Protein AF-A0A1S1JV08-F1 (afdb_monomer_lite)

Sequence (90 aa):
MGSVSSLPARAAGIRLADATRTFLGTIAAVNTRRAYASALDRMVRDFGADGDVGLLNPDRVSGWFDYVWGDKAPKTYNLRLTAVSAACAY

Foldseek 3Di:
DDDDDQQDPVQFQPFLQNLLVVLLVPDPDPVLSVLLCVLSVVVCVVCHRRDRPSPDDPVNVVVVLCVVDVPPDPVSSVSSVCSVVSSSVD

Radius of gyration: 12.81 Å; chains: 1; bounding box: 33×29×28 Å

Secondary structure (DSSP, 8-state):
----PPPPGGGTT-BHHHHHHHHHHH---HHHHHHHHHHHHHHHHHH-TT-BGGG--HHHHHHHHHHHHTTS-HHHHHHHHHHHHHHHT-

Structure (mmCIF, N/CA/C/O backbone):
data_AF-A0A1S1JV08-F1
#
_entry.id   AF-A0A1S1JV08-F1
#
loop_
_atom_site.group_PDB
_atom_site.id
_atom_site.type_symbol
_atom_site.label_atom_id
_atom_site.label_alt_id
_atom_site.label_comp_id
_atom_site.label_asym_id
_atom_site.label_entity_id
_atom_site.label_seq_id
_atom_site.pdbx_PDB_ins_code
_atom_site.Cartn_x
_atom_site.Cartn_y
_atom_site.Cartn_z
_atom_site.occupancy
_atom_site.B_iso_or_equiv
_atom_site.auth_seq_id
_atom_site.auth_comp_id
_atom_site.auth_asym_id
_atom_site.auth_atom_id
_atom_site.pdbx_PDB_model_num
ATOM 1 N N . MET A 1 1 ? 11.375 21.252 3.821 1.00 35.88 1 MET A N 1
ATOM 2 C CA . MET A 1 1 ? 10.745 20.400 4.851 1.00 35.88 1 MET A CA 1
ATOM 3 C C . MET A 1 1 ? 9.296 20.191 4.446 1.00 35.88 1 MET A C 1
ATOM 5 O O . MET A 1 1 ? 8.513 21.121 4.569 1.00 35.88 1 MET A O 1
ATOM 9 N N . GLY A 1 2 ? 8.986 19.055 3.818 1.00 39.59 2 GLY A N 1
ATOM 10 C CA . GLY A 1 2 ? 7.647 18.762 3.296 1.00 39.59 2 GLY A CA 1
ATOM 11 C C . GLY A 1 2 ? 6.778 18.148 4.385 1.00 39.59 2 GLY A C 1
ATOM 12 O O . GLY A 1 2 ? 7.175 17.159 4.990 1.00 39.59 2 GLY A O 1
ATOM 13 N N . SER A 1 3 ? 5.637 18.772 4.665 1.00 47.44 3 SER A N 1
ATOM 14 C CA . SER A 1 3 ? 4.678 18.317 5.669 1.00 47.44 3 SER A CA 1
ATOM 15 C C . SER A 1 3 ? 3.779 17.237 5.064 1.00 47.44 3 SER A C 1
ATOM 17 O O . SER A 1 3 ? 3.241 17.431 3.974 1.00 47.44 3 SER A O 1
ATOM 19 N N . VAL A 1 4 ? 3.636 16.102 5.749 1.00 42.94 4 VAL A N 1
ATOM 20 C CA . VAL A 1 4 ? 2.718 15.031 5.346 1.00 42.94 4 VAL A CA 1
ATOM 21 C C . VAL A 1 4 ? 1.330 15.409 5.849 1.00 42.94 4 VAL A C 1
ATOM 23 O O . VAL A 1 4 ? 1.055 15.360 7.045 1.00 42.94 4 VAL A O 1
ATOM 26 N N . SER A 1 5 ? 0.466 15.857 4.940 1.00 45.72 5 SER A N 1
ATOM 27 C CA . SER A 1 5 ? -0.937 16.121 5.253 1.00 45.72 5 SER A CA 1
ATOM 28 C C . SER A 1 5 ? -1.626 14.814 5.645 1.00 45.72 5 SER A C 1
ATOM 30 O O . SER A 1 5 ? -1.484 13.803 4.959 1.00 45.72 5 SER A O 1
ATOM 32 N N . SER A 1 6 ? -2.354 14.837 6.762 1.00 52.25 6 SER A N 1
ATOM 33 C CA . SER A 1 6 ? -3.171 13.717 7.231 1.00 52.25 6 SER A CA 1
ATOM 34 C C . SER A 1 6 ? -4.081 13.195 6.118 1.00 52.25 6 SER A C 1
ATOM 36 O O . SER A 1 6 ? -4.686 13.995 5.398 1.00 52.25 6 SER A O 1
ATOM 38 N N . LEU A 1 7 ? -4.211 11.869 6.019 1.00 49.62 7 LEU A N 1
ATOM 39 C CA . LEU A 1 7 ? -5.129 11.212 5.089 1.00 49.62 7 LEU A CA 1
ATOM 40 C C . LEU A 1 7 ? -6.554 11.790 5.232 1.00 49.62 7 LEU A C 1
ATOM 42 O O . LEU A 1 7 ? -7.001 12.061 6.350 1.00 49.62 7 LEU A O 1
ATOM 46 N N . PRO A 1 8 ? -7.276 12.021 4.121 1.00 47.12 8 PRO A N 1
ATOM 47 C CA . PRO A 1 8 ? -8.589 12.649 4.155 1.00 47.12 8 PRO A CA 1
ATOM 48 C C . PRO A 1 8 ? -9.588 11.774 4.920 1.00 47.12 8 PRO A C 1
ATOM 50 O O . PRO A 1 8 ? -9.642 10.560 4.731 1.00 47.12 8 PRO A O 1
ATOM 53 N N . ALA A 1 9 ? -10.461 12.408 5.710 1.00 49.19 9 ALA A N 1
ATOM 54 C CA . ALA A 1 9 ? -11.524 11.775 6.505 1.00 49.19 9 ALA A CA 1
ATOM 55 C C . ALA A 1 9 ? -12.472 10.833 5.720 1.00 49.19 9 ALA A C 1
ATOM 57 O O . ALA A 1 9 ? -13.266 10.122 6.325 1.00 49.19 9 ALA A O 1
ATOM 58 N N . ARG A 1 10 ? -12.383 10.788 4.381 1.00 48.47 10 ARG A N 1
ATOM 59 C CA . ARG A 1 10 ? -13.076 9.813 3.522 1.00 48.47 10 ARG A CA 1
ATOM 60 C C . ARG A 1 10 ? -12.574 8.370 3.674 1.00 48.47 10 ARG A C 1
ATOM 62 O O . ARG A 1 10 ? -13.292 7.470 3.259 1.00 48.47 10 ARG A O 1
ATOM 69 N N . ALA A 1 11 ? -11.386 8.150 4.241 1.00 54.31 11 ALA A N 1
ATOM 70 C CA . ALA A 1 11 ? -10.817 6.814 4.439 1.00 54.31 11 ALA A CA 1
ATOM 71 C C . ALA A 1 11 ? -11.116 6.198 5.819 1.00 54.31 11 ALA A C 1
ATOM 73 O O . ALA A 1 11 ? -10.819 5.022 6.023 1.00 54.31 11 ALA A O 1
ATOM 74 N N . ALA A 1 12 ? -11.699 6.965 6.750 1.00 56.94 12 ALA A N 1
ATOM 75 C CA . ALA A 1 12 ? -12.055 6.464 8.076 1.00 56.94 12 ALA A CA 1
ATOM 76 C C . ALA A 1 12 ? -13.110 5.350 7.953 1.00 56.94 12 ALA A C 1
ATOM 78 O O . ALA A 1 12 ? -14.168 5.543 7.352 1.00 56.94 12 ALA A O 1
ATOM 79 N N . GLY A 1 13 ? -12.806 4.177 8.505 1.00 65.44 13 GLY A N 1
ATOM 80 C CA . GLY A 1 13 ? -13.635 2.974 8.435 1.00 65.44 13 GLY A CA 1
ATOM 81 C C . GLY A 1 13 ? -13.345 2.040 7.253 1.00 65.44 13 GLY A C 1
ATOM 82 O O . GLY A 1 13 ? -13.989 0.993 7.156 1.00 65.44 13 GLY A O 1
ATOM 83 N N . ILE A 1 14 ? -12.385 2.360 6.373 1.00 81.19 14 ILE A N 1
ATOM 84 C CA . ILE A 1 14 ? -11.946 1.432 5.319 1.00 81.19 14 ILE A CA 1
ATOM 85 C C . ILE A 1 14 ? -10.868 0.508 5.883 1.00 81.19 14 ILE A C 1
ATOM 87 O O . ILE A 1 14 ? -9.824 0.958 6.356 1.00 81.19 14 ILE A O 1
ATOM 91 N N . ARG A 1 15 ? -11.107 -0.803 5.783 1.00 87.44 15 ARG A N 1
ATOM 92 C CA . ARG A 1 15 ? -10.127 -1.824 6.159 1.00 87.44 15 ARG A CA 1
ATOM 93 C C . ARG A 1 15 ? -8.934 -1.784 5.210 1.00 87.44 15 ARG A C 1
ATOM 95 O O . ARG A 1 15 ? -9.097 -1.745 3.989 1.00 87.44 15 ARG A O 1
ATOM 102 N N . LEU A 1 16 ? -7.729 -1.872 5.761 1.00 86.62 16 LEU A N 1
ATOM 103 C CA . LEU A 1 16 ? -6.472 -1.855 5.013 1.00 86.62 16 LEU A CA 1
ATOM 104 C C . LEU A 1 16 ? -6.422 -2.923 3.910 1.00 86.62 16 LEU A C 1
ATOM 106 O O . LEU A 1 16 ? -5.918 -2.661 2.813 1.00 86.62 16 LEU A O 1
ATOM 110 N N . ALA A 1 17 ? -6.977 -4.109 4.168 1.00 89.38 17 ALA A N 1
ATOM 111 C CA . ALA A 1 17 ? -7.075 -5.164 3.161 1.00 89.38 17 ALA A CA 1
ATOM 112 C C . ALA A 1 17 ? -7.978 -4.771 1.976 1.00 89.38 17 ALA A C 1
ATOM 114 O O . ALA A 1 17 ? -7.614 -5.008 0.821 1.00 89.38 17 ALA A O 1
ATOM 115 N N . ASP A 1 18 ? -9.117 -4.129 2.242 1.00 90.56 18 ASP A N 1
ATOM 116 C CA . ASP A 1 18 ? -10.063 -3.702 1.207 1.00 90.56 18 ASP A CA 1
ATOM 117 C C . ASP A 1 18 ? -9.503 -2.542 0.378 1.00 90.56 18 ASP A C 1
ATOM 119 O O . ASP A 1 18 ? -9.601 -2.558 -0.854 1.00 90.56 18 ASP A O 1
ATOM 123 N N . ALA A 1 19 ? -8.840 -1.578 1.024 1.00 89.31 19 ALA A N 1
ATOM 124 C CA . ALA A 1 19 ? -8.144 -0.492 0.335 1.00 89.31 19 ALA A CA 1
ATOM 125 C C . ALA A 1 19 ? -7.034 -1.028 -0.581 1.00 89.31 19 ALA A C 1
ATOM 127 O O . ALA A 1 19 ? -6.979 -0.690 -1.764 1.00 89.31 19 ALA A O 1
ATOM 128 N N . THR A 1 20 ? -6.206 -1.945 -0.067 1.00 91.50 20 THR A N 1
ATOM 129 C CA . THR A 1 20 ? -5.141 -2.607 -0.836 1.00 91.50 20 THR A CA 1
ATOM 130 C C . THR A 1 20 ? -5.702 -3.343 -2.052 1.00 91.50 20 THR A C 1
ATOM 132 O O . THR A 1 20 ? -5.202 -3.189 -3.169 1.00 91.50 20 THR A O 1
ATOM 135 N N . ARG A 1 21 ? -6.768 -4.129 -1.858 1.00 92.88 21 ARG A N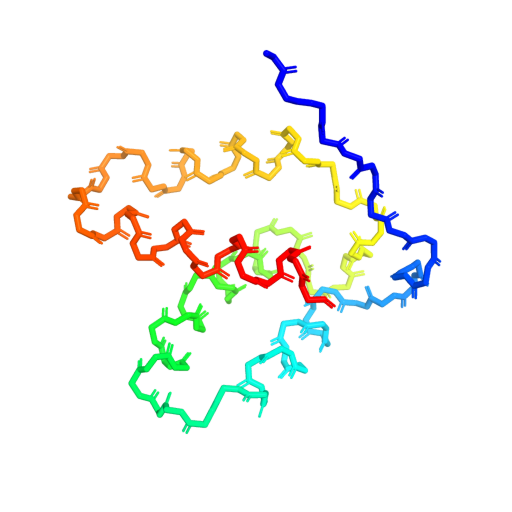 1
ATOM 136 C CA . ARG A 1 21 ? -7.422 -4.880 -2.935 1.00 92.88 21 ARG A CA 1
ATOM 137 C C . ARG A 1 21 ? -8.006 -3.953 -3.999 1.00 92.88 21 ARG A C 1
ATOM 139 O O . ARG A 1 21 ? -7.847 -4.227 -5.189 1.00 92.88 21 ARG A O 1
ATOM 146 N N . THR A 1 22 ? -8.657 -2.872 -3.577 1.00 93.88 22 THR A N 1
ATOM 147 C CA . THR A 1 22 ? -9.257 -1.874 -4.472 1.00 93.88 22 THR A CA 1
ATOM 148 C C . THR A 1 22 ? -8.185 -1.196 -5.318 1.00 93.88 22 THR A C 1
ATOM 150 O O . THR A 1 22 ? -8.278 -1.211 -6.545 1.00 93.88 22 THR A O 1
ATOM 153 N N . PHE A 1 23 ? -7.113 -0.713 -4.686 1.00 91.62 23 PHE A N 1
ATOM 154 C CA . PHE A 1 23 ? -5.985 -0.093 -5.377 1.00 91.62 23 PHE A CA 1
ATOM 155 C C . PHE A 1 23 ? -5.339 -1.041 -6.398 1.00 91.62 23 PHE A C 1
ATOM 157 O O . PHE A 1 23 ? -5.190 -0.686 -7.568 1.00 91.62 23 PHE A O 1
ATOM 164 N N . LEU A 1 24 ? -5.029 -2.284 -6.011 1.00 93.38 24 LEU A N 1
ATOM 165 C CA . LEU A 1 24 ? -4.458 -3.280 -6.929 1.00 93.38 24 LEU A CA 1
ATOM 166 C C . LEU A 1 24 ? -5.388 -3.608 -8.108 1.00 93.38 24 LEU A C 1
ATOM 168 O O . LEU A 1 24 ? -4.906 -3.922 -9.202 1.00 93.38 24 LEU A O 1
ATOM 172 N N . GLY A 1 25 ? -6.705 -3.513 -7.904 1.00 93.75 25 GLY A N 1
ATOM 173 C CA . GLY A 1 25 ? -7.717 -3.654 -8.949 1.00 93.75 25 GLY A CA 1
ATOM 174 C C . GLY A 1 25 ? -7.633 -2.579 -10.038 1.00 93.75 25 GLY A C 1
ATOM 175 O O . GLY A 1 25 ? -7.962 -2.864 -11.187 1.00 93.75 25 GLY A O 1
ATOM 176 N N . THR A 1 26 ? -7.126 -1.383 -9.720 1.00 94.62 26 THR A N 1
ATOM 177 C CA . THR A 1 26 ? -6.970 -0.280 -10.690 1.00 94.62 26 THR A CA 1
ATOM 178 C C . THR A 1 26 ? -5.773 -0.456 -11.630 1.00 94.62 26 THR A C 1
ATOM 180 O O . THR A 1 26 ? -5.740 0.101 -12.727 1.00 94.62 26 THR A O 1
ATOM 183 N N . ILE A 1 27 ? -4.779 -1.256 -11.235 1.00 93.31 27 ILE A N 1
ATOM 184 C CA . ILE A 1 27 ? -3.544 -1.436 -12.001 1.00 93.31 27 ILE A CA 1
ATOM 185 C C . ILE A 1 27 ? -3.797 -2.442 -13.119 1.00 93.31 27 ILE A C 1
ATOM 187 O O . ILE A 1 27 ? -3.897 -3.635 -12.848 1.00 93.31 27 ILE A O 1
ATOM 191 N N . ALA A 1 28 ? -3.845 -2.006 -14.379 1.00 93.69 28 ALA A N 1
ATOM 192 C CA . ALA A 1 28 ? -4.063 -2.898 -15.527 1.00 93.69 28 ALA A CA 1
ATOM 193 C C . ALA A 1 28 ? -2.875 -3.847 -15.794 1.00 93.69 28 ALA A C 1
ATOM 195 O O . ALA A 1 28 ? -3.065 -5.026 -16.104 1.00 93.69 28 ALA A O 1
ATOM 196 N N . ALA A 1 29 ? -1.643 -3.353 -15.635 1.00 94.44 29 ALA A N 1
ATOM 197 C CA . ALA A 1 29 ? -0.426 -4.109 -15.918 1.00 94.44 29 ALA A CA 1
ATOM 198 C C . ALA A 1 29 ? -0.185 -5.220 -14.878 1.00 94.44 29 ALA A C 1
ATOM 200 O O . ALA A 1 29 ? 0.144 -4.9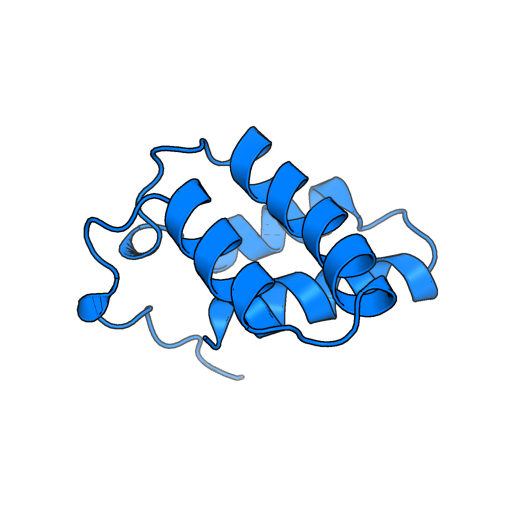51 -13.722 1.00 94.44 29 ALA A O 1
ATOM 201 N N . VAL A 1 30 ? -0.288 -6.484 -15.303 1.00 94.06 30 VAL A N 1
ATOM 202 C CA . VAL A 1 30 ? -0.196 -7.667 -14.422 1.00 94.06 30 VAL A CA 1
ATOM 203 C C . VAL A 1 30 ? 1.133 -7.734 -13.665 1.00 94.06 30 VAL A C 1
ATOM 205 O O . VAL A 1 30 ? 1.142 -8.022 -12.468 1.00 94.06 30 VAL A O 1
ATOM 208 N N . ASN A 1 31 ? 2.250 -7.443 -14.335 1.00 92.44 31 ASN A N 1
ATOM 209 C CA . ASN A 1 31 ? 3.578 -7.494 -13.716 1.00 92.44 31 ASN A CA 1
ATOM 210 C C . ASN A 1 31 ? 3.736 -6.423 -12.629 1.00 92.44 31 ASN A C 1
ATOM 212 O O . ASN A 1 31 ? 4.222 -6.724 -11.540 1.00 92.44 31 ASN A O 1
ATOM 216 N N . THR A 1 32 ? 3.253 -5.206 -12.887 1.00 91.50 32 THR A N 1
ATOM 217 C CA . THR A 1 32 ? 3.241 -4.114 -11.904 1.00 91.50 32 THR A CA 1
ATOM 218 C C . THR A 1 32 ? 2.332 -4.449 -10.729 1.00 91.50 32 THR A C 1
ATOM 220 O O . THR A 1 32 ? 2.747 -4.319 -9.581 1.00 91.50 32 THR A O 1
ATOM 223 N N . ARG A 1 33 ? 1.130 -4.975 -10.999 1.00 94.94 33 ARG A N 1
ATOM 224 C CA . ARG A 1 33 ? 0.188 -5.404 -9.958 1.00 94.94 33 ARG A CA 1
ATOM 225 C C . ARG A 1 33 ? 0.807 -6.456 -9.040 1.00 94.94 33 ARG A C 1
ATOM 227 O O . ARG A 1 33 ? 0.740 -6.312 -7.827 1.00 94.94 33 ARG A O 1
ATOM 234 N N . ARG A 1 34 ? 1.453 -7.489 -9.599 1.00 93.94 34 ARG A N 1
ATOM 235 C CA . ARG A 1 34 ? 2.141 -8.532 -8.813 1.00 93.94 34 ARG A CA 1
ATOM 236 C C . ARG A 1 34 ? 3.293 -7.964 -7.992 1.00 93.94 34 ARG A C 1
ATOM 238 O O . ARG A 1 34 ? 3.445 -8.317 -6.825 1.00 93.94 34 ARG A O 1
ATOM 245 N N . ALA A 1 35 ? 4.090 -7.081 -8.591 1.00 91.88 35 ALA A N 1
ATOM 246 C CA . ALA A 1 35 ? 5.180 -6.426 -7.887 1.00 91.88 35 ALA A CA 1
ATOM 247 C C . ALA A 1 35 ? 4.661 -5.619 -6.691 1.00 91.88 35 ALA A C 1
ATOM 249 O O . ALA A 1 35 ? 5.211 -5.747 -5.599 1.00 91.88 35 ALA A O 1
ATOM 250 N N . TYR A 1 36 ? 3.590 -4.846 -6.873 1.00 94.38 36 TYR A N 1
ATOM 251 C CA . TYR A 1 36 ? 3.011 -4.013 -5.819 1.00 94.38 36 TYR A CA 1
ATOM 252 C C . TYR A 1 36 ? 2.322 -4.851 -4.742 1.00 94.38 36 TYR A C 1
ATOM 254 O O . TYR A 1 36 ? 2.538 -4.593 -3.559 1.00 94.38 36 TYR A O 1
ATOM 262 N N . ALA A 1 37 ? 1.602 -5.908 -5.133 1.00 94.31 37 ALA A N 1
ATOM 263 C CA . ALA A 1 37 ? 0.929 -6.820 -4.209 1.00 94.31 37 ALA A CA 1
ATOM 264 C C . ALA A 1 37 ? 1.886 -7.342 -3.133 1.00 94.31 37 ALA A C 1
ATOM 266 O O . ALA A 1 37 ? 1.606 -7.21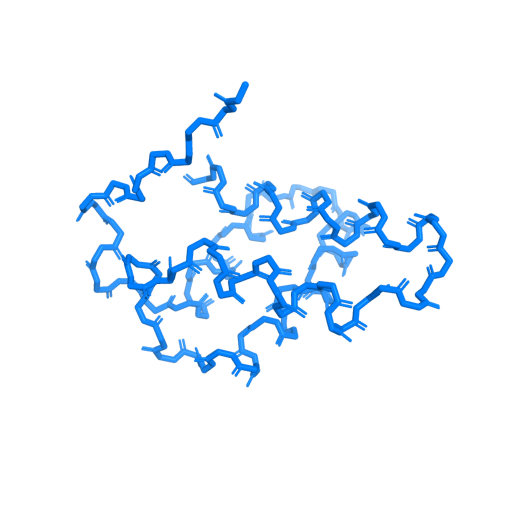2 -1.953 1.00 94.31 37 ALA A O 1
ATOM 267 N N . SER A 1 38 ? 3.096 -7.775 -3.496 1.00 93.44 38 SER A N 1
ATOM 268 C CA . SER A 1 38 ? 4.048 -8.276 -2.494 1.00 93.44 38 SER A CA 1
ATOM 269 C C . SER A 1 38 ? 4.483 -7.241 -1.434 1.00 93.44 38 SER A C 1
ATOM 271 O O . SER A 1 38 ? 4.935 -7.641 -0.364 1.00 93.44 38 SER A O 1
ATOM 273 N N . ALA A 1 39 ? 4.393 -5.932 -1.706 1.00 93.31 39 ALA A N 1
ATOM 274 C CA . ALA A 1 39 ? 4.657 -4.896 -0.700 1.00 93.31 39 ALA A CA 1
ATOM 275 C C . ALA A 1 39 ? 3.425 -4.671 0.185 1.00 93.31 39 ALA A C 1
ATOM 277 O O . ALA A 1 39 ? 3.533 -4.627 1.409 1.00 93.31 39 ALA A O 1
ATOM 278 N N . LEU A 1 40 ? 2.254 -4.570 -0.445 1.00 93.31 40 LEU A N 1
ATOM 279 C CA . LEU A 1 40 ? 1.001 -4.259 0.234 1.00 93.31 40 LEU A CA 1
ATOM 280 C C . LEU A 1 40 ? 0.468 -5.447 1.046 1.00 93.31 40 LEU A C 1
ATOM 282 O O . LEU A 1 40 ? -0.017 -5.252 2.150 1.00 93.31 40 LEU A O 1
ATOM 286 N N . ASP A 1 41 ? 0.668 -6.684 0.592 1.00 94.56 41 ASP A N 1
ATOM 287 C CA . ASP A 1 41 ? 0.352 -7.896 1.358 1.00 94.56 41 ASP A CA 1
ATOM 288 C C . ASP A 1 41 ? 1.170 -7.959 2.656 1.00 94.56 41 ASP A C 1
ATOM 290 O O . ASP A 1 41 ? 0.677 -8.369 3.708 1.00 94.56 41 ASP A O 1
ATOM 294 N N . ARG A 1 42 ? 2.437 -7.518 2.605 1.00 93.94 42 ARG A N 1
ATOM 295 C CA . ARG A 1 42 ? 3.282 -7.404 3.799 1.00 93.94 42 ARG A CA 1
ATOM 296 C C . ARG A 1 42 ? 2.764 -6.306 4.730 1.00 93.94 42 ARG A C 1
ATOM 298 O O . ARG A 1 42 ? 2.747 -6.522 5.937 1.00 93.94 42 ARG A O 1
ATOM 305 N N . MET A 1 43 ? 2.313 -5.178 4.179 1.00 91.50 43 MET A N 1
ATOM 306 C CA . MET A 1 43 ? 1.690 -4.092 4.943 1.00 91.50 43 MET A CA 1
ATOM 307 C C . MET A 1 43 ? 0.425 -4.570 5.665 1.00 91.50 43 MET A C 1
ATOM 309 O O . MET A 1 43 ? 0.321 -4.423 6.877 1.00 91.50 43 MET A O 1
ATOM 313 N N . VAL A 1 44 ? -0.490 -5.225 4.947 1.00 93.00 44 VAL A N 1
ATOM 314 C CA . VAL A 1 44 ? -1.722 -5.822 5.488 1.00 93.00 44 VAL A CA 1
ATOM 315 C C . VAL A 1 44 ? -1.412 -6.822 6.601 1.00 93.00 44 VAL A C 1
ATOM 317 O O . VAL A 1 44 ? -2.085 -6.833 7.629 1.00 93.00 44 VAL A O 1
ATOM 320 N N . ARG A 1 45 ? -0.377 -7.651 6.427 1.00 93.25 45 ARG A N 1
ATOM 321 C CA . ARG A 1 45 ? 0.021 -8.629 7.444 1.00 93.25 45 ARG A CA 1
ATOM 322 C C . ARG A 1 45 ? 0.558 -7.979 8.717 1.00 93.25 45 ARG A C 1
ATOM 324 O O . ARG A 1 45 ? 0.238 -8.450 9.803 1.00 93.25 45 ARG A O 1
ATOM 331 N N . ASP A 1 46 ? 1.384 -6.947 8.586 1.00 92.12 46 ASP A N 1
ATOM 332 C CA . ASP A 1 46 ? 2.089 -6.356 9.727 1.00 92.12 46 ASP A CA 1
ATOM 333 C C . ASP A 1 46 ? 1.244 -5.308 10.470 1.00 92.12 46 ASP A C 1
ATOM 335 O O . ASP A 1 46 ? 1.331 -5.207 11.693 1.00 92.12 46 ASP A O 1
ATOM 339 N N . PHE A 1 47 ? 0.410 -4.543 9.757 1.00 88.69 47 PHE A N 1
ATOM 340 C CA . PHE A 1 47 ? -0.506 -3.561 10.353 1.00 88.69 47 PHE A CA 1
ATOM 341 C C . PHE A 1 47 ? -1.876 -4.145 10.717 1.00 88.69 47 PHE A C 1
ATOM 343 O O . PHE A 1 47 ? -2.594 -3.551 11.519 1.00 88.69 47 PHE A O 1
ATOM 350 N N . GLY A 1 48 ? -2.219 -5.311 10.166 1.00 90.56 48 GLY A N 1
ATOM 351 C CA . GLY A 1 48 ? -3.502 -5.976 10.359 1.00 90.56 48 GLY A CA 1
ATOM 352 C C . GLY A 1 48 ? -4.502 -5.653 9.249 1.00 90.56 48 GLY A C 1
ATOM 353 O O . GLY A 1 48 ? -4.664 -4.506 8.835 1.00 90.56 48 GLY A O 1
ATOM 354 N N . ALA A 1 49 ? -5.209 -6.684 8.781 1.00 86.56 49 ALA A N 1
ATOM 355 C CA . ALA A 1 49 ? -6.171 -6.573 7.684 1.00 86.56 49 ALA A CA 1
ATOM 356 C C . ALA A 1 49 ? -7.353 -5.648 7.998 1.00 86.56 49 ALA A C 1
ATOM 358 O O . ALA A 1 49 ? -7.795 -4.909 7.119 1.00 86.56 49 ALA A O 1
ATOM 359 N N . ASP A 1 50 ? -7.812 -5.664 9.249 1.00 84.12 50 ASP A N 1
ATOM 360 C CA . ASP A 1 50 ? -8.917 -4.840 9.743 1.00 84.12 50 ASP A CA 1
ATOM 361 C C . ASP A 1 50 ? -8.461 -3.461 10.249 1.00 84.12 50 ASP A C 1
ATOM 363 O O . ASP A 1 50 ? -9.265 -2.712 10.801 1.00 84.12 50 ASP A O 1
ATOM 367 N N . GLY A 1 51 ? -7.179 -3.118 10.077 1.00 82.62 51 GLY A N 1
ATOM 368 C CA . GLY A 1 51 ? -6.663 -1.798 10.420 1.00 82.62 51 GLY A CA 1
ATOM 369 C C . GLY A 1 51 ? -7.338 -0.711 9.584 1.00 82.62 51 GLY A C 1
ATOM 370 O O . GLY A 1 51 ? -7.484 -0.860 8.372 1.00 82.62 51 GLY A O 1
ATOM 371 N N . ASP A 1 52 ? -7.743 0.379 10.230 1.00 81.12 52 ASP A N 1
ATOM 372 C CA . ASP A 1 52 ? -8.318 1.540 9.552 1.00 81.12 52 ASP A CA 1
ATOM 373 C C . ASP A 1 52 ? -7.212 2.324 8.836 1.00 81.12 52 ASP A C 1
ATOM 375 O O . ASP A 1 52 ? -6.247 2.776 9.464 1.00 81.12 52 ASP A O 1
ATOM 379 N N . VAL A 1 53 ? -7.357 2.501 7.521 1.00 79.25 53 VAL A N 1
ATOM 380 C CA . VAL A 1 53 ? -6.407 3.265 6.699 1.00 79.25 53 VAL A CA 1
ATOM 381 C C . VAL A 1 53 ? -6.286 4.712 7.182 1.00 79.25 53 VAL A C 1
ATOM 383 O O . VAL A 1 53 ? -5.185 5.256 7.198 1.00 79.25 53 VAL A O 1
ATOM 386 N N . GLY A 1 54 ? -7.382 5.323 7.640 1.00 76.31 54 GLY A N 1
ATOM 387 C CA . GLY A 1 54 ? -7.395 6.685 8.174 1.00 76.31 54 GLY A CA 1
ATOM 388 C C . GLY A 1 54 ? -6.641 6.847 9.499 1.00 76.31 54 GLY A C 1
ATOM 389 O O . GLY A 1 54 ? -6.302 7.969 9.870 1.00 76.31 54 GLY A O 1
ATOM 390 N N . LEU A 1 55 ? -6.342 5.746 10.198 1.00 78.38 55 LEU A N 1
ATOM 391 C CA . LEU A 1 55 ? -5.569 5.738 11.447 1.00 78.38 55 LEU A CA 1
ATOM 392 C C . LEU A 1 55 ? -4.094 5.362 11.241 1.00 78.38 55 LEU A C 1
ATOM 394 O O . LEU A 1 55 ? -3.327 5.299 12.209 1.00 78.38 55 LEU A O 1
ATOM 398 N N . LEU A 1 56 ? -3.667 5.112 9.999 1.00 82.00 56 LEU A N 1
ATOM 399 C CA . LEU A 1 56 ? -2.265 4.851 9.700 1.00 82.00 56 LEU A CA 1
ATOM 400 C C . LEU A 1 56 ? -1.442 6.128 9.878 1.00 82.00 56 LEU A C 1
ATOM 402 O O . LEU A 1 56 ? -1.503 7.057 9.077 1.00 82.00 56 LEU A O 1
ATOM 406 N N . ASN A 1 57 ? -0.632 6.150 10.937 1.00 82.62 57 ASN A N 1
ATOM 407 C CA . ASN A 1 57 ? 0.333 7.217 11.167 1.00 82.62 57 ASN A CA 1
ATOM 408 C C . ASN A 1 57 ? 1.464 7.138 10.110 1.00 82.62 57 ASN A C 1
ATOM 410 O O . ASN A 1 57 ? 2.144 6.107 10.049 1.00 82.62 57 ASN A O 1
ATOM 414 N N . PRO A 1 58 ? 1.714 8.207 9.326 1.00 83.62 58 PRO A N 1
ATOM 415 C CA . PRO A 1 58 ? 2.784 8.245 8.329 1.00 83.62 58 PRO A CA 1
ATOM 416 C C . PRO A 1 58 ? 4.180 7.922 8.876 1.00 83.62 58 PRO A C 1
ATOM 418 O O . PRO A 1 58 ? 4.919 7.177 8.236 1.00 83.62 58 PRO A O 1
ATOM 421 N N . ASP A 1 59 ? 4.525 8.398 10.074 1.00 86.38 59 ASP A N 1
ATOM 422 C CA . ASP A 1 59 ? 5.823 8.122 10.706 1.00 86.38 59 ASP A CA 1
ATOM 423 C C . ASP A 1 59 ? 5.966 6.635 11.042 1.00 86.38 59 ASP A C 1
ATOM 425 O O . ASP A 1 59 ? 7.028 6.033 10.877 1.00 86.38 59 ASP A O 1
ATOM 429 N N . ARG A 1 60 ? 4.858 6.007 11.456 1.00 86.25 60 ARG A N 1
ATOM 430 C CA . ARG A 1 60 ? 4.812 4.568 11.736 1.00 86.25 60 A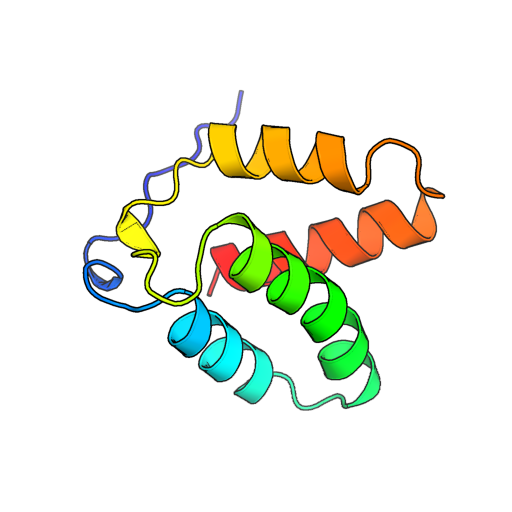RG A CA 1
ATOM 431 C C . ARG A 1 60 ? 4.980 3.748 10.459 1.00 86.25 60 ARG A C 1
ATOM 433 O O . ARG A 1 60 ? 5.659 2.726 10.489 1.00 86.25 60 ARG A O 1
ATOM 440 N N . VAL A 1 61 ? 4.385 4.188 9.350 1.00 88.50 61 VAL A N 1
ATOM 441 C CA . VAL A 1 61 ? 4.552 3.547 8.037 1.00 88.50 61 VAL A CA 1
ATOM 442 C C . VAL A 1 61 ? 5.982 3.723 7.525 1.00 88.50 61 VAL A C 1
ATOM 444 O O . VAL A 1 61 ? 6.563 2.749 7.057 1.00 88.50 61 VAL A O 1
ATOM 447 N N . SER A 1 62 ? 6.580 4.909 7.677 1.00 88.31 62 SER A N 1
ATOM 448 C CA . SER A 1 62 ? 7.976 5.159 7.293 1.00 88.31 62 SER A CA 1
ATOM 449 C C . SER A 1 62 ? 8.944 4.280 8.085 1.00 88.31 62 SER A C 1
ATOM 451 O O . SER A 1 62 ? 9.748 3.564 7.494 1.00 88.31 62 SER A O 1
ATOM 453 N N . GLY A 1 63 ? 8.822 4.260 9.418 1.00 92.69 63 GLY A N 1
ATOM 454 C CA . GLY A 1 63 ? 9.682 3.436 10.270 1.00 92.69 63 GLY A CA 1
ATOM 455 C C . GLY A 1 63 ? 9.521 1.937 10.004 1.00 92.69 63 GLY A C 1
ATOM 456 O O . GLY A 1 63 ? 10.503 1.200 9.968 1.00 92.69 63 GLY A O 1
ATOM 457 N N . TRP A 1 64 ? 8.291 1.478 9.754 1.00 93.75 64 TRP A N 1
ATOM 458 C CA . TRP A 1 64 ? 8.041 0.104 9.319 1.00 93.75 64 TRP A CA 1
ATOM 459 C C . TRP A 1 64 ? 8.685 -0.201 7.961 1.00 93.75 64 TRP A C 1
ATOM 461 O O . TRP A 1 64 ? 9.284 -1.263 7.794 1.00 93.75 64 TRP A O 1
ATOM 471 N N . PHE A 1 65 ? 8.586 0.713 6.995 1.00 93.31 65 PHE A N 1
ATOM 472 C CA . PHE A 1 65 ? 9.127 0.507 5.656 1.00 93.31 65 PHE A CA 1
ATOM 473 C C . PHE A 1 65 ? 10.649 0.328 5.689 1.00 93.31 65 PHE A C 1
ATOM 475 O O . PHE A 1 65 ? 11.169 -0.645 5.132 1.00 93.31 65 PHE A O 1
ATOM 482 N N . ASP A 1 66 ? 11.348 1.212 6.402 1.00 93.75 66 ASP A N 1
ATOM 483 C CA . ASP A 1 66 ? 12.798 1.125 6.571 1.00 93.75 66 ASP A CA 1
ATOM 484 C C . ASP A 1 66 ? 13.200 -0.121 7.367 1.00 93.75 66 ASP A C 1
ATOM 486 O O . ASP A 1 66 ? 14.174 -0.783 7.017 1.00 93.75 66 ASP A O 1
ATOM 490 N N . TYR A 1 67 ? 12.411 -0.529 8.364 1.00 92.88 67 TYR A N 1
ATOM 491 C CA . TYR A 1 67 ? 12.649 -1.781 9.085 1.00 92.88 67 TYR A CA 1
ATOM 492 C C . TYR A 1 67 ? 12.530 -3.028 8.187 1.00 92.88 67 TYR A C 1
ATOM 494 O O . TYR A 1 67 ? 13.330 -3.956 8.296 1.00 92.88 67 TYR A O 1
ATOM 502 N N . VAL A 1 68 ? 11.541 -3.082 7.288 1.00 93.50 68 VAL A N 1
ATOM 503 C CA . VAL A 1 68 ? 11.302 -4.267 6.443 1.00 93.50 68 VAL A CA 1
ATOM 504 C C . VAL A 1 68 ? 12.257 -4.332 5.247 1.00 93.50 68 VAL A C 1
ATOM 506 O O . VAL A 1 68 ? 12.661 -5.429 4.836 1.00 93.50 68 VAL A O 1
ATOM 509 N N . TRP A 1 69 ? 12.598 -3.184 4.653 1.00 93.75 69 TRP A N 1
ATOM 510 C CA . TRP A 1 69 ? 13.339 -3.132 3.390 1.00 93.75 69 TRP A CA 1
ATOM 511 C C . TRP A 1 69 ? 14.656 -2.355 3.427 1.00 93.75 69 TRP A C 1
ATOM 513 O O . TRP A 1 69 ? 15.353 -2.399 2.415 1.00 93.75 69 TRP A O 1
ATOM 523 N N . GLY A 1 70 ? 15.041 -1.717 4.535 1.00 92.94 70 GLY A N 1
ATOM 524 C CA . GLY A 1 70 ? 16.241 -0.872 4.624 1.00 92.94 70 GLY A CA 1
ATOM 525 C C . GLY A 1 70 ? 17.537 -1.566 4.193 1.00 92.94 70 GLY A C 1
ATOM 526 O O . GLY A 1 70 ? 18.365 -0.958 3.525 1.00 92.94 70 GLY A O 1
ATOM 527 N N . ASP A 1 71 ? 17.654 -2.871 4.450 1.00 93.50 71 ASP A N 1
ATOM 528 C CA . ASP A 1 71 ? 18.824 -3.676 4.062 1.00 93.50 71 ASP A CA 1
ATOM 529 C C . ASP A 1 71 ? 18.711 -4.320 2.664 1.00 93.50 71 ASP A C 1
ATOM 531 O O . ASP A 1 71 ? 19.519 -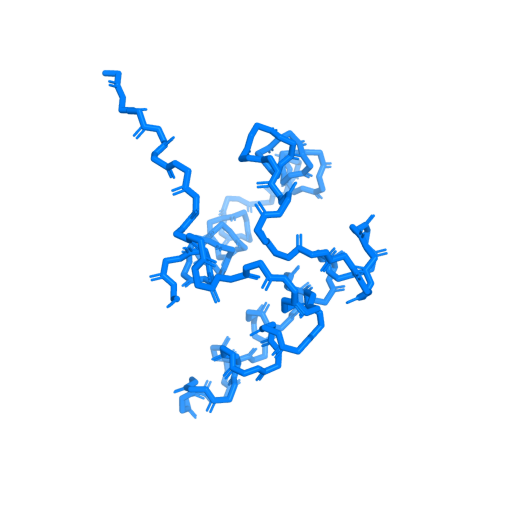5.172 2.280 1.00 93.50 71 ASP A O 1
ATOM 535 N N . LYS A 1 72 ? 17.668 -4.007 1.885 1.00 94.06 72 LYS A N 1
ATOM 536 C CA . LYS A 1 72 ? 17.480 -4.585 0.545 1.00 94.06 72 LYS A CA 1
ATOM 537 C C . LYS A 1 72 ? 18.209 -3.782 -0.522 1.00 94.06 72 LYS A C 1
ATOM 539 O O . LYS A 1 72 ? 18.415 -2.581 -0.416 1.00 94.06 72 LYS A O 1
ATOM 544 N N . ALA A 1 73 ? 18.528 -4.466 -1.622 1.00 94.06 73 ALA A N 1
ATOM 545 C CA . ALA A 1 73 ? 19.136 -3.838 -2.788 1.00 94.06 73 ALA A CA 1
ATOM 546 C C . ALA A 1 73 ? 18.327 -2.604 -3.254 1.00 94.06 73 ALA A C 1
ATOM 548 O O . ALA A 1 73 ? 17.091 -2.688 -3.292 1.00 94.06 73 ALA A O 1
ATOM 549 N N . PRO A 1 74 ? 18.985 -1.519 -3.714 1.00 93.44 74 PRO A N 1
ATOM 550 C CA . PRO A 1 74 ? 18.320 -0.257 -4.060 1.00 93.44 74 PRO A CA 1
ATOM 551 C C . PRO A 1 74 ? 17.157 -0.411 -5.044 1.00 93.44 74 PRO A C 1
ATOM 553 O O . PRO A 1 74 ? 16.110 0.212 -4.899 1.00 93.44 74 PRO A O 1
ATOM 556 N N . LYS A 1 75 ? 17.301 -1.310 -6.026 1.00 93.56 75 LYS A N 1
ATOM 557 C CA . LYS A 1 75 ? 16.239 -1.622 -6.994 1.00 93.56 75 LYS A CA 1
ATOM 558 C C . LYS A 1 75 ? 14.973 -2.152 -6.314 1.00 93.56 75 LYS A C 1
ATOM 560 O O . LYS A 1 75 ? 13.868 -1.748 -6.667 1.00 93.56 75 LYS A O 1
ATOM 565 N N . THR A 1 76 ? 15.132 -3.062 -5.356 1.00 91.38 76 THR A N 1
ATOM 566 C CA . THR A 1 76 ? 14.015 -3.638 -4.602 1.00 91.38 76 THR A CA 1
ATOM 567 C C . THR A 1 76 ? 13.421 -2.595 -3.667 1.00 91.38 76 THR A C 1
ATOM 569 O O . THR A 1 76 ? 12.205 -2.446 -3.662 1.00 91.38 76 THR A O 1
ATOM 572 N N . TYR A 1 77 ? 14.255 -1.845 -2.941 1.00 92.50 77 TYR A N 1
ATOM 573 C CA . TYR A 1 77 ? 13.809 -0.766 -2.055 1.00 92.50 77 TYR A CA 1
ATOM 574 C C . TYR A 1 77 ? 12.932 0.248 -2.805 1.00 92.50 77 TYR A C 1
ATOM 576 O O . TYR A 1 77 ? 11.768 0.433 -2.459 1.00 92.50 77 TYR A O 1
ATOM 584 N N . ASN A 1 78 ? 13.424 0.795 -3.921 1.00 93.38 78 ASN A N 1
ATOM 585 C CA . ASN A 1 78 ? 12.702 1.799 -4.709 1.00 93.38 78 ASN A CA 1
ATOM 586 C C . ASN A 1 78 ? 11.389 1.269 -5.299 1.00 93.38 78 ASN A C 1
ATOM 588 O O . ASN A 1 78 ? 10.387 1.984 -5.326 1.00 93.38 78 ASN A O 1
ATOM 592 N N . LEU A 1 79 ? 11.359 0.009 -5.748 1.00 94.31 79 LEU A N 1
ATOM 593 C CA . LEU A 1 79 ? 10.131 -0.610 -6.252 1.00 94.31 79 LEU A CA 1
ATOM 594 C C . LEU A 1 79 ? 9.070 -0.746 -5.150 1.00 94.31 79 LEU A C 1
ATOM 596 O O . LEU A 1 79 ? 7.892 -0.491 -5.395 1.00 94.31 79 LEU A O 1
ATOM 600 N N . ARG A 1 80 ? 9.484 -1.142 -3.940 1.00 93.44 80 ARG A N 1
ATOM 601 C CA . ARG A 1 80 ? 8.595 -1.271 -2.776 1.00 93.44 80 ARG A CA 1
ATOM 602 C C . ARG A 1 80 ? 8.100 0.090 -2.306 1.00 93.44 80 ARG A C 1
ATOM 604 O O . ARG A 1 80 ? 6.911 0.225 -2.041 1.00 93.44 80 ARG A O 1
ATOM 611 N N . LEU A 1 81 ? 8.983 1.086 -2.287 1.00 92.00 81 LEU A N 1
ATOM 612 C CA . LEU A 1 81 ? 8.645 2.451 -1.900 1.00 92.00 81 LEU A CA 1
ATOM 613 C C . LEU A 1 81 ? 7.608 3.024 -2.862 1.00 92.00 81 LEU A C 1
ATOM 615 O O . LEU A 1 81 ? 6.570 3.504 -2.430 1.00 92.00 81 LEU A O 1
ATOM 619 N N . THR A 1 82 ? 7.831 2.857 -4.169 1.00 94.00 82 THR A N 1
ATOM 620 C CA . THR A 1 82 ? 6.881 3.304 -5.197 1.00 94.00 82 THR A CA 1
ATOM 621 C C . THR A 1 82 ? 5.508 2.653 -5.015 1.00 94.00 82 THR A C 1
ATOM 623 O O . THR A 1 82 ? 4.495 3.335 -5.126 1.00 94.00 82 THR A O 1
ATOM 626 N N . ALA A 1 83 ? 5.457 1.352 -4.704 1.00 90.75 83 ALA A N 1
ATOM 627 C CA . ALA A 1 83 ? 4.197 0.648 -4.466 1.00 90.75 83 ALA A CA 1
ATOM 628 C C . ALA A 1 83 ? 3.418 1.228 -3.274 1.00 90.75 83 ALA A C 1
ATOM 630 O O . ALA A 1 83 ? 2.218 1.469 -3.388 1.00 90.75 83 ALA A O 1
ATOM 631 N N . VAL A 1 84 ? 4.102 1.465 -2.150 1.00 89.00 84 VAL A N 1
ATOM 632 C CA . VAL A 1 84 ? 3.493 2.021 -0.931 1.00 89.00 84 VAL A CA 1
ATOM 633 C C . VAL A 1 84 ? 3.075 3.474 -1.149 1.00 89.00 84 VAL A C 1
ATOM 635 O O . VAL A 1 84 ? 1.940 3.830 -0.853 1.00 89.00 84 VAL A O 1
ATOM 638 N N . SER A 1 85 ? 3.938 4.306 -1.738 1.00 8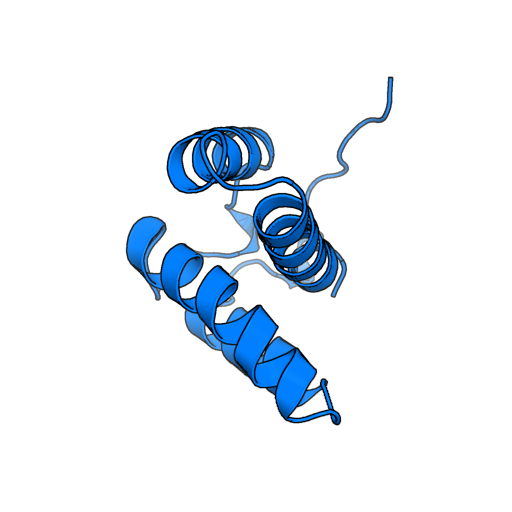8.62 85 SER A N 1
ATOM 639 C CA . SER A 1 85 ? 3.615 5.704 -2.038 1.00 88.62 85 SER A CA 1
ATOM 640 C C . SER A 1 85 ? 2.437 5.839 -3.003 1.00 88.62 85 SER A C 1
ATOM 642 O O . SER A 1 85 ? 1.585 6.697 -2.794 1.00 88.62 85 SER A O 1
ATOM 644 N N . ALA A 1 86 ? 2.354 4.986 -4.030 1.00 88.12 86 ALA A N 1
ATOM 645 C CA . ALA A 1 86 ? 1.231 4.989 -4.963 1.00 88.12 86 ALA A CA 1
ATOM 646 C C . ALA A 1 86 ? -0.088 4.586 -4.286 1.00 88.12 86 ALA A C 1
ATOM 648 O O . ALA A 1 86 ? -1.119 5.175 -4.589 1.00 88.12 86 ALA A O 1
ATOM 649 N N . ALA A 1 87 ? -0.054 3.630 -3.351 1.00 86.69 87 ALA A N 1
ATOM 650 C CA . ALA A 1 87 ? -1.231 3.239 -2.578 1.00 86.69 87 ALA A CA 1
ATOM 651 C C . ALA A 1 87 ? -1.678 4.334 -1.593 1.00 86.69 87 ALA A C 1
ATOM 653 O O . ALA A 1 87 ? -2.871 4.552 -1.441 1.00 86.69 87 ALA A O 1
ATOM 654 N N . CYS A 1 88 ? -0.744 5.048 -0.953 1.00 83.44 88 CYS A N 1
ATOM 655 C CA . CYS A 1 88 ? -1.071 6.153 -0.042 1.00 83.44 88 CYS A CA 1
ATOM 656 C C . CYS A 1 88 ? -1.617 7.403 -0.754 1.00 83.44 88 CYS A C 1
ATOM 658 O O . CYS A 1 88 ? -2.239 8.243 -0.108 1.00 83.44 88 CYS A O 1
ATOM 660 N N . ALA A 1 89 ? -1.334 7.563 -2.049 1.00 84.62 89 ALA A N 1
ATOM 661 C CA . ALA A 1 89 ? -1.790 8.695 -2.857 1.00 84.62 89 ALA A CA 1
ATOM 662 C C . ALA A 1 89 ? -3.131 8.446 -3.577 1.00 84.62 89 ALA A C 1
ATOM 664 O O . ALA A 1 89 ? -3.649 9.370 -4.207 1.00 84.62 89 ALA A O 1
ATOM 665 N N . TYR A 1 90 ? -3.644 7.213 -3.529 1.00 78.88 90 TYR A N 1
ATOM 666 C CA . TYR A 1 90 ? -4.916 6.782 -4.117 1.00 78.88 90 TYR A CA 1
ATOM 667 C C . TYR A 1 90 ? -6.093 7.099 -3.189 1.00 78.88 90 TYR A C 1
ATOM 669 O O . TYR A 1 90 ? -7.105 7.635 -3.698 1.00 78.88 90 TYR A O 1
#

Organism: NCBI:txid1908205

pLDDT: mean 84.22, std 15.41, range [35.88, 94.94]